Protein AF-A0A537T4X6-F1 (afdb_monomer_lite)

pLDDT: mean 86.98, std 12.89, range [46.28, 97.88]

Foldseek 3Di:
DDCQVVLQVLLVLVCLVDDHDDPLLQQLQSCLSRVLCVVCVVCVVVVVVDPPPPPRDQCLALVNLVVLQVVLVVDDPPSSSSSPSNSNNNVSNSLCCLQVHPFACHHPPVDRDGHHDDVVVVVVVSVVSVVCSVCPPD

Radius of gyration: 15.86 Å; chains: 1; bounding box: 52×33×38 Å

Structure (mmCIF, N/CA/C/O backbone):
data_AF-A0A537T4X6-F1
#
_entry.id   AF-A0A537T4X6-F1
#
loop_
_atom_site.group_PDB
_atom_site.id
_atom_site.type_symbol
_atom_site.label_atom_id
_atom_site.label_alt_id
_atom_site.label_comp_id
_atom_site.label_asym_id
_atom_site.label_entity_id
_atom_site.label_seq_id
_atom_site.pdbx_PDB_ins_code
_atom_site.Cartn_x
_atom_site.Cartn_y
_atom_site.Cartn_z
_atom_site.occupancy
_atom_site.B_iso_or_equiv
_atom_site.auth_seq_id
_atom_site.auth_comp_id
_atom_site.auth_asym_id
_atom_site.auth_atom_id
_atom_site.pdbx_PDB_model_num
ATOM 1 N N . MET A 1 1 ? 17.171 10.135 -6.295 1.00 46.28 1 MET A N 1
ATOM 2 C CA . MET A 1 1 ? 16.108 11.159 -6.269 1.00 46.28 1 MET A CA 1
ATOM 3 C C . MET A 1 1 ? 14.920 10.478 -5.618 1.00 46.28 1 MET A C 1
ATOM 5 O O . MET A 1 1 ? 14.674 9.344 -6.000 1.00 46.28 1 MET A O 1
ATOM 9 N N . ALA A 1 2 ? 14.359 11.071 -4.563 1.00 57.06 2 ALA A N 1
ATOM 10 C CA . ALA A 1 2 ? 13.458 10.412 -3.613 1.00 57.06 2 ALA A CA 1
ATOM 11 C C . ALA A 1 2 ? 12.339 9.643 -4.341 1.00 57.06 2 ALA A C 1
ATOM 13 O O . ALA A 1 2 ? 11.577 10.252 -5.090 1.00 57.06 2 ALA A O 1
ATOM 14 N N . ASP A 1 3 ? 12.303 8.320 -4.186 1.00 69.81 3 ASP A N 1
ATOM 15 C CA . ASP A 1 3 ? 11.262 7.455 -4.762 1.00 69.81 3 ASP A CA 1
ATOM 16 C C . ASP A 1 3 ? 10.001 7.480 -3.868 1.00 69.81 3 ASP A C 1
ATOM 18 O O . ASP A 1 3 ? 8.887 7.206 -4.319 1.00 69.81 3 ASP A O 1
ATOM 22 N N . GLU A 1 4 ? 10.163 7.928 -2.620 1.00 76.06 4 GLU A N 1
ATOM 23 C CA . GLU A 1 4 ? 9.160 8.027 -1.564 1.00 76.06 4 GLU A CA 1
ATOM 24 C C . GLU A 1 4 ? 7.947 8.907 -1.956 1.00 76.06 4 GLU A C 1
ATOM 26 O O . GLU A 1 4 ? 6.810 8.468 -1.757 1.00 76.06 4 GLU A O 1
ATOM 31 N N . PRO A 1 5 ? 8.101 10.094 -2.592 1.00 83.00 5 PRO A N 1
ATOM 32 C CA . PRO A 1 5 ? 6.971 10.874 -3.100 1.00 83.00 5 PRO A CA 1
ATOM 33 C C . PRO A 1 5 ? 6.179 10.141 -4.184 1.00 83.00 5 PRO A C 1
ATOM 35 O O . PRO A 1 5 ? 4.967 10.308 -4.278 1.00 83.00 5 PRO A O 1
ATOM 38 N N . ALA A 1 6 ? 6.837 9.316 -5.002 1.00 85.38 6 ALA A N 1
ATOM 39 C CA . ALA A 1 6 ? 6.160 8.554 -6.043 1.00 85.38 6 ALA A CA 1
ATOM 40 C C . ALA A 1 6 ? 5.415 7.340 -5.466 1.00 85.38 6 ALA A C 1
ATOM 42 O O . ALA A 1 6 ? 4.334 7.003 -5.958 1.00 85.38 6 ALA A O 1
ATOM 43 N N . HIS A 1 7 ? 5.938 6.715 -4.407 1.00 89.25 7 HIS A N 1
ATOM 44 C CA . HIS A 1 7 ? 5.197 5.728 -3.619 1.00 89.25 7 HIS A CA 1
ATOM 45 C C . HIS A 1 7 ? 3.956 6.350 -2.980 1.00 89.25 7 HIS A C 1
ATOM 47 O O . HIS A 1 7 ? 2.853 5.824 -3.143 1.00 89.25 7 HIS A O 1
ATOM 53 N N . LEU A 1 8 ? 4.110 7.516 -2.347 1.00 87.50 8 LEU A N 1
ATOM 54 C CA . LEU A 1 8 ? 2.993 8.229 -1.740 1.00 87.50 8 LEU A CA 1
ATOM 55 C C . LEU A 1 8 ? 1.951 8.659 -2.782 1.00 87.50 8 LEU A C 1
ATOM 57 O O . LEU A 1 8 ? 0.764 8.450 -2.562 1.00 87.50 8 LEU A O 1
ATOM 61 N N . ALA A 1 9 ? 2.367 9.187 -3.936 1.00 90.75 9 ALA A N 1
ATOM 62 C CA . ALA A 1 9 ? 1.450 9.575 -5.010 1.00 90.75 9 ALA A CA 1
ATOM 63 C C . ALA A 1 9 ? 0.636 8.381 -5.534 1.00 90.75 9 ALA A C 1
ATOM 65 O O . ALA A 1 9 ? -0.576 8.486 -5.712 1.00 90.75 9 ALA A O 1
ATOM 66 N N . THR A 1 10 ? 1.287 7.228 -5.722 1.00 93.50 10 THR A N 1
ATOM 67 C CA . THR A 1 10 ? 0.617 5.979 -6.123 1.00 93.50 10 THR A CA 1
ATOM 68 C C . THR A 1 10 ? -0.408 5.554 -5.073 1.00 93.50 10 THR A C 1
ATOM 70 O O . THR A 1 10 ? -1.542 5.219 -5.407 1.00 93.50 10 THR A O 1
ATOM 73 N N . ALA A 1 11 ? -0.027 5.611 -3.796 1.00 92.94 11 ALA A N 1
ATOM 74 C CA . ALA A 1 11 ? -0.895 5.252 -2.686 1.00 92.94 11 ALA A CA 1
ATOM 75 C C . ALA A 1 11 ? -2.102 6.193 -2.562 1.00 92.94 11 ALA A C 1
ATOM 77 O O . ALA A 1 11 ? -3.232 5.729 -2.470 1.00 92.94 11 ALA A O 1
ATOM 78 N N . VAL A 1 12 ? -1.898 7.510 -2.634 1.00 93.12 12 VAL A N 1
ATOM 79 C CA . VAL A 1 12 ? -2.991 8.497 -2.609 1.00 93.12 12 VAL A CA 1
ATOM 80 C C . VAL A 1 12 ? -3.969 8.247 -3.752 1.00 93.12 12 VAL A C 1
ATOM 82 O O . VAL A 1 12 ? -5.180 8.248 -3.540 1.00 93.12 12 VAL A O 1
ATOM 85 N N . LEU A 1 13 ? -3.451 7.984 -4.951 1.00 94.31 13 LEU A N 1
ATOM 86 C CA . LEU A 1 13 ? -4.280 7.759 -6.124 1.00 94.31 13 LEU A CA 1
ATOM 87 C C . LEU A 1 13 ? -5.127 6.485 -6.013 1.00 94.31 13 LEU A C 1
ATOM 89 O O . LEU A 1 13 ? -6.312 6.494 -6.347 1.00 94.31 13 LEU A O 1
ATOM 93 N N . VAL A 1 14 ? -4.538 5.394 -5.520 1.00 94.75 14 VAL A N 1
ATOM 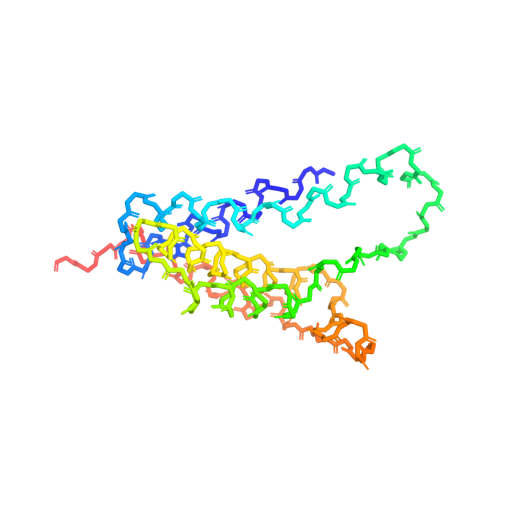94 C CA . VAL A 1 14 ? -5.268 4.149 -5.251 1.00 94.75 14 VAL A CA 1
ATOM 95 C C . VAL A 1 14 ? -6.297 4.361 -4.141 1.00 94.75 14 VAL A C 1
ATOM 97 O O . VAL A 1 14 ? -7.447 3.961 -4.301 1.00 94.75 14 VAL A O 1
ATOM 100 N N . LEU A 1 15 ? -5.920 5.030 -3.049 1.00 92.75 15 LEU A N 1
ATOM 101 C CA . LEU A 1 15 ? -6.803 5.303 -1.917 1.00 92.75 15 LEU A CA 1
ATOM 102 C C . LEU A 1 15 ? -8.033 6.124 -2.315 1.00 92.75 15 LEU A C 1
ATOM 104 O O . LEU A 1 15 ? -9.135 5.801 -1.885 1.00 92.75 15 LEU A O 1
ATOM 108 N N . ALA A 1 16 ? -7.863 7.131 -3.175 1.00 92.50 16 ALA A N 1
ATOM 109 C CA . ALA A 1 16 ? -8.959 7.964 -3.672 1.00 92.50 16 ALA A CA 1
ATOM 110 C C . ALA A 1 16 ? -10.025 7.179 -4.465 1.00 92.50 16 ALA A C 1
ATOM 112 O O . ALA A 1 16 ? -11.118 7.686 -4.694 1.00 92.50 16 ALA A O 1
ATOM 113 N N . ASN A 1 17 ? -9.719 5.945 -4.876 1.00 93.06 17 ASN A N 1
ATOM 114 C CA . ASN A 1 17 ? -10.607 5.064 -5.634 1.00 93.06 17 ASN A CA 1
ATOM 115 C C . ASN A 1 17 ? -11.127 3.862 -4.823 1.00 93.06 17 ASN A C 1
ATOM 117 O O . ASN A 1 17 ? -11.850 3.023 -5.368 1.00 93.06 17 ASN A O 1
ATOM 121 N N . LEU A 1 18 ? -10.754 3.744 -3.547 1.00 88.31 18 LEU A N 1
ATOM 122 C CA . LEU A 1 18 ? -11.222 2.694 -2.644 1.00 88.31 18 LEU A CA 1
ATOM 123 C C . LEU A 1 18 ? -12.299 3.245 -1.701 1.00 88.31 18 LEU A C 1
ATOM 125 O O . LEU A 1 18 ? -12.286 4.437 -1.391 1.00 88.31 18 LEU A O 1
ATOM 129 N N . PRO A 1 19 ? -13.219 2.401 -1.195 1.00 81.00 19 PRO A N 1
ATOM 130 C CA . PRO A 1 19 ? -14.049 2.797 -0.065 1.00 81.00 19 PRO A CA 1
ATOM 131 C C . PRO A 1 19 ? -13.115 3.158 1.096 1.00 81.00 19 PRO A C 1
ATOM 133 O O . PRO A 1 19 ? -12.340 2.317 1.557 1.00 81.00 19 PRO A O 1
ATOM 136 N N . GLY A 1 20 ? -13.128 4.429 1.504 1.00 70.81 20 GLY A N 1
ATOM 137 C CA . GLY A 1 20 ? -12.228 4.939 2.535 1.00 70.81 20 GLY A CA 1
ATOM 138 C C . GLY A 1 20 ? -12.331 4.130 3.831 1.00 70.81 20 GLY A C 1
ATOM 139 O O . GLY A 1 20 ? -13.409 3.673 4.211 1.00 70.81 20 GLY A O 1
ATOM 140 N N . GLY A 1 21 ? -11.200 3.945 4.513 1.00 83.19 21 GLY A N 1
ATOM 141 C CA . GLY A 1 21 ? -11.163 3.338 5.842 1.00 83.19 21 GLY A CA 1
ATOM 142 C C . GLY A 1 21 ? -11.286 4.377 6.957 1.00 83.19 21 GLY A C 1
ATOM 143 O O . GLY A 1 21 ? -11.056 5.570 6.748 1.00 83.19 21 GLY A O 1
ATOM 144 N N . GLY A 1 22 ? -11.583 3.914 8.175 1.00 92.81 22 GLY A N 1
ATOM 145 C CA . GLY A 1 22 ? -11.502 4.753 9.373 1.00 92.81 22 GLY A CA 1
ATOM 146 C C . GLY A 1 22 ? -10.097 5.353 9.578 1.00 92.81 22 GLY A C 1
ATOM 147 O O . GLY A 1 22 ? -9.134 4.921 8.933 1.00 92.81 22 GLY A O 1
ATOM 148 N N . PRO A 1 23 ? -9.932 6.332 10.486 1.00 94.81 23 PRO A N 1
ATOM 149 C CA . PRO A 1 23 ? -8.667 7.052 10.659 1.00 94.81 23 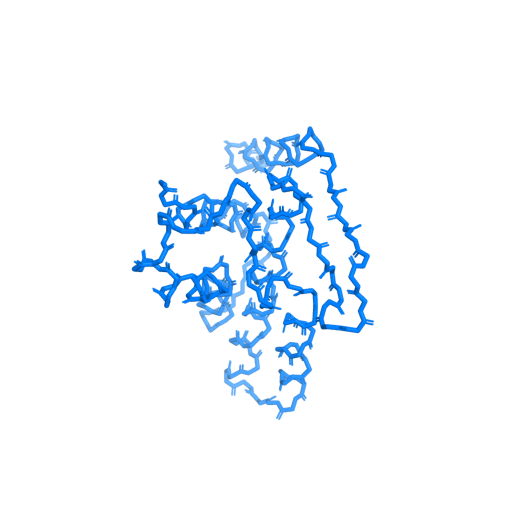PRO A CA 1
ATOM 150 C C . PRO A 1 23 ? -7.460 6.141 10.918 1.00 94.81 23 PRO A C 1
ATOM 152 O O . PRO A 1 23 ? -6.393 6.357 10.348 1.00 94.81 23 PRO A O 1
ATOM 155 N N . ALA A 1 24 ? -7.638 5.086 11.723 1.00 96.25 24 ALA A N 1
ATOM 156 C CA . ALA A 1 24 ? -6.584 4.116 12.014 1.00 96.25 24 ALA A CA 1
ATOM 157 C C . ALA A 1 24 ? -6.150 3.352 10.755 1.00 96.25 24 ALA A C 1
ATOM 159 O O . ALA A 1 24 ? -4.958 3.247 10.477 1.00 96.25 24 ALA A O 1
ATOM 160 N N . TRP A 1 25 ? -7.108 2.873 9.960 1.00 96.62 25 TRP A N 1
ATOM 161 C CA . TRP A 1 25 ? -6.818 2.190 8.700 1.00 96.62 25 TRP A CA 1
ATOM 162 C C . TRP A 1 25 ? -6.102 3.112 7.709 1.00 96.62 25 TRP A C 1
ATOM 164 O O . TRP A 1 25 ? -5.080 2.731 7.145 1.00 96.62 25 TRP A O 1
ATOM 174 N N . SER A 1 26 ? -6.581 4.348 7.551 1.00 94.75 26 SER A N 1
ATOM 175 C CA . SER A 1 26 ? -5.994 5.325 6.624 1.00 94.75 26 SER A CA 1
ATOM 176 C C . SER A 1 26 ? -4.566 5.718 7.023 1.00 94.75 26 SER A C 1
ATOM 178 O O . SER A 1 26 ? -3.683 5.789 6.168 1.00 94.75 26 SER A O 1
ATOM 180 N N . ALA A 1 27 ? -4.304 5.890 8.324 1.00 94.62 27 ALA A N 1
ATOM 181 C CA . ALA A 1 27 ? -2.955 6.120 8.843 1.00 94.62 27 ALA A CA 1
ATOM 182 C C . ALA A 1 27 ? -2.032 4.920 8.580 1.00 94.62 27 ALA A C 1
ATOM 184 O O . ALA A 1 27 ? -0.895 5.092 8.141 1.00 94.62 27 ALA A O 1
ATOM 185 N N . GLY A 1 28 ? -2.539 3.702 8.795 1.00 96.50 28 GLY A N 1
ATOM 186 C CA . GLY A 1 28 ? -1.817 2.470 8.498 1.00 96.50 28 GLY A CA 1
ATOM 187 C C . GLY A 1 28 ? -1.465 2.371 7.021 1.00 96.50 28 GLY A C 1
ATOM 188 O O . GLY A 1 28 ? -0.315 2.127 6.679 1.00 96.50 28 GLY A O 1
ATOM 189 N N . TYR A 1 29 ? -2.428 2.635 6.141 1.00 96.38 29 TYR A N 1
ATOM 190 C CA . TYR A 1 29 ? -2.240 2.624 4.694 1.00 96.38 29 TYR A CA 1
ATOM 191 C C . TYR A 1 29 ? -1.147 3.593 4.238 1.00 96.38 29 TYR A C 1
ATOM 193 O O . TYR A 1 29 ? -0.223 3.190 3.527 1.00 96.38 29 TYR A O 1
ATOM 201 N N . ALA A 1 30 ? -1.204 4.844 4.699 1.00 93.50 30 ALA A N 1
ATOM 202 C CA . ALA A 1 30 ? -0.186 5.841 4.385 1.00 93.50 30 ALA A CA 1
ATOM 203 C C . ALA A 1 30 ? 1.202 5.417 4.892 1.00 93.50 30 ALA A C 1
ATOM 205 O O . ALA A 1 30 ? 2.181 5.516 4.154 1.00 93.50 30 ALA A O 1
ATOM 206 N N . ALA A 1 31 ? 1.284 4.881 6.115 1.00 94.69 31 ALA A N 1
ATOM 207 C CA . ALA A 1 31 ? 2.532 4.358 6.659 1.00 94.69 31 ALA A CA 1
ATOM 208 C C . ALA A 1 31 ? 3.062 3.178 5.828 1.00 94.69 31 ALA A C 1
ATOM 210 O O . ALA A 1 31 ? 4.236 3.151 5.475 1.00 94.69 31 ALA A O 1
ATOM 211 N N . GLY A 1 32 ? 2.205 2.228 5.452 1.00 94.69 32 GLY A N 1
ATOM 212 C CA . GLY A 1 32 ? 2.592 1.014 4.731 1.00 94.69 32 GLY A CA 1
ATOM 213 C C . GLY A 1 32 ? 3.113 1.290 3.326 1.00 94.69 32 GLY A C 1
ATOM 214 O O . GLY A 1 32 ? 3.950 0.536 2.829 1.00 94.69 32 GLY A O 1
ATOM 215 N N . ALA A 1 33 ? 2.657 2.384 2.712 1.00 94.31 33 ALA A N 1
ATOM 216 C CA . ALA A 1 33 ? 3.104 2.831 1.400 1.00 94.31 33 ALA A CA 1
ATOM 217 C C . ALA A 1 33 ? 4.565 3.311 1.371 1.00 94.31 33 ALA A C 1
ATOM 219 O O . ALA A 1 33 ? 5.167 3.303 0.300 1.00 94.31 33 ALA A O 1
ATOM 220 N N . VAL A 1 34 ? 5.136 3.718 2.512 1.00 91.94 34 VAL A N 1
ATOM 221 C CA . VAL A 1 34 ? 6.488 4.313 2.585 1.00 91.94 34 VAL A CA 1
ATOM 222 C C . VAL A 1 34 ? 7.412 3.640 3.601 1.00 91.94 34 VAL A C 1
ATOM 224 O O . VAL A 1 34 ? 8.625 3.744 3.480 1.00 91.94 34 VAL A O 1
ATOM 227 N N . ALA A 1 35 ? 6.878 2.930 4.599 1.00 90.06 35 ALA A N 1
ATOM 228 C CA . ALA A 1 35 ? 7.673 2.351 5.684 1.00 90.06 35 ALA A CA 1
ATOM 229 C C . ALA A 1 35 ? 8.704 1.332 5.187 1.00 90.06 35 ALA A C 1
ATOM 231 O O . ALA A 1 35 ? 9.767 1.206 5.792 1.00 90.06 35 ALA A O 1
ATOM 232 N N . VAL A 1 36 ? 8.413 0.631 4.087 1.00 85.44 36 VAL A N 1
ATOM 233 C CA . VAL A 1 36 ? 9.347 -0.329 3.484 1.00 85.44 36 VAL A CA 1
ATOM 234 C C . VAL A 1 36 ? 10.646 0.365 3.083 1.00 85.44 36 VAL A C 1
ATOM 236 O O . VAL A 1 36 ? 11.707 -0.163 3.387 1.00 85.44 36 VAL A O 1
ATOM 239 N N . ASP A 1 37 ? 10.578 1.595 2.562 1.00 86.56 37 ASP A N 1
ATOM 240 C CA . ASP A 1 37 ? 11.763 2.323 2.095 1.00 86.56 37 ASP A CA 1
ATOM 241 C C . ASP A 1 37 ? 12.728 2.735 3.220 1.00 86.56 37 ASP A C 1
ATOM 243 O O . ASP A 1 37 ? 13.859 3.163 2.970 1.00 86.56 37 ASP A O 1
ATOM 247 N N . THR A 1 38 ? 12.318 2.611 4.486 1.00 82.81 38 THR A N 1
ATOM 248 C CA . THR A 1 38 ? 13.205 2.905 5.621 1.00 82.81 38 THR A CA 1
ATOM 249 C C . THR A 1 38 ? 14.414 1.968 5.681 1.00 82.81 38 THR A C 1
ATOM 251 O O . THR A 1 38 ? 15.448 2.340 6.243 1.00 82.81 38 THR A O 1
ATOM 254 N N . ASP A 1 39 ? 14.342 0.796 5.043 1.00 78.31 39 ASP A N 1
ATOM 255 C CA . ASP A 1 39 ? 15.460 -0.140 4.914 1.00 78.31 39 ASP A CA 1
ATOM 256 C C . ASP A 1 39 ? 16.597 0.374 4.003 1.00 78.31 39 ASP A C 1
ATOM 258 O O . ASP A 1 39 ? 17.723 -0.132 4.070 1.00 78.31 39 ASP A O 1
ATOM 262 N N . HIS A 1 40 ? 16.358 1.444 3.234 1.00 76.44 40 HIS A N 1
ATOM 263 C CA . HIS A 1 40 ? 17.389 2.154 2.474 1.00 76.44 40 HIS A CA 1
ATOM 264 C C . HIS A 1 40 ? 18.195 3.129 3.330 1.00 76.44 40 HIS A C 1
ATOM 266 O O . HIS A 1 40 ? 19.308 3.493 2.935 1.00 76.44 40 HIS A O 1
ATOM 272 N N . LEU A 1 41 ? 17.686 3.565 4.491 1.00 77.31 41 LEU A N 1
ATOM 273 C CA . LEU A 1 41 ? 18.372 4.545 5.346 1.00 77.31 41 LEU A CA 1
ATOM 274 C C . LEU A 1 41 ? 19.790 4.090 5.743 1.00 77.31 41 LEU A C 1
ATOM 276 O O . LEU A 1 41 ? 20.729 4.871 5.557 1.00 77.31 41 LEU A O 1
ATOM 280 N N . PRO A 1 42 ? 20.017 2.830 6.179 1.00 76.00 42 PRO A N 1
ATOM 281 C CA . PRO A 1 42 ? 21.359 2.334 6.491 1.00 76.00 42 PRO A CA 1
ATOM 282 C C . PRO A 1 42 ? 22.289 2.248 5.271 1.00 76.00 42 PRO A C 1
ATOM 284 O O . PRO A 1 42 ? 23.511 2.194 5.423 1.00 76.00 42 PRO A O 1
ATOM 287 N N . LEU A 1 43 ? 21.732 2.220 4.056 1.00 70.44 43 LEU A N 1
ATOM 288 C CA . LEU A 1 43 ? 22.482 2.102 2.806 1.00 70.44 43 LEU A CA 1
ATOM 289 C C . LEU A 1 43 ? 22.896 3.460 2.230 1.00 70.44 43 LEU A C 1
ATOM 291 O O . LEU A 1 43 ? 23.811 3.500 1.405 1.00 70.44 43 LEU A O 1
ATOM 295 N N . ILE A 1 44 ? 22.300 4.571 2.691 1.00 71.69 44 ILE A N 1
ATOM 296 C CA . ILE A 1 44 ? 22.629 5.937 2.244 1.00 71.69 44 ILE A CA 1
ATOM 297 C C . ILE A 1 44 ? 24.142 6.219 2.252 1.00 71.69 44 ILE A C 1
ATOM 299 O O . ILE A 1 44 ? 24.655 6.640 1.212 1.00 71.69 44 ILE A O 1
ATOM 303 N N . PRO A 1 45 ? 24.899 5.911 3.324 1.00 72.19 45 PRO A N 1
ATOM 304 C CA . PRO A 1 45 ? 26.341 6.169 3.362 1.00 72.19 45 PRO A CA 1
ATOM 305 C C . PRO A 1 45 ? 27.161 5.315 2.379 1.00 72.19 45 PRO A C 1
ATOM 307 O O . PRO A 1 45 ? 28.327 5.607 2.125 1.00 72.19 45 PRO A O 1
ATOM 310 N N . ARG A 1 46 ? 26.584 4.232 1.834 1.00 65.06 46 ARG A N 1
ATOM 311 C CA . ARG A 1 46 ? 27.259 3.256 0.958 1.00 65.06 46 ARG A CA 1
ATOM 312 C C . ARG A 1 46 ? 26.809 3.331 -0.504 1.00 65.06 46 ARG A C 1
ATOM 314 O O . ARG A 1 46 ? 27.308 2.550 -1.312 1.00 65.06 46 ARG A O 1
ATOM 321 N N . ARG A 1 47 ? 25.926 4.272 -0.866 1.00 60.88 47 ARG A N 1
ATOM 322 C CA . ARG A 1 47 ? 25.329 4.386 -2.214 1.00 60.88 47 ARG A CA 1
ATOM 323 C C . ARG A 1 47 ? 26.359 4.454 -3.350 1.00 60.88 47 ARG A C 1
A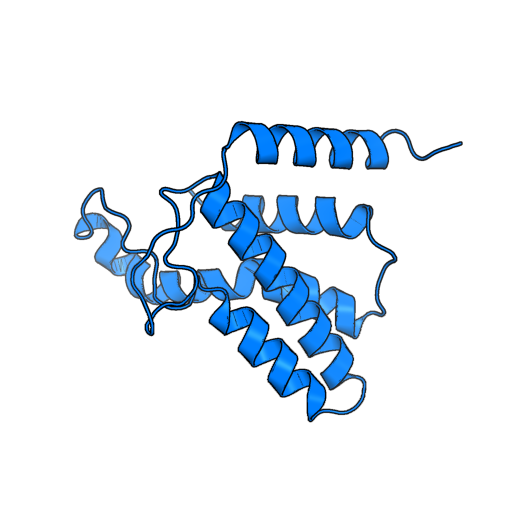TOM 325 O O . ARG A 1 47 ? 26.102 3.911 -4.412 1.00 60.88 47 ARG A O 1
ATOM 332 N N . HIS A 1 48 ? 27.547 5.018 -3.118 1.00 56.72 48 HIS A N 1
ATOM 333 C CA . HIS A 1 48 ? 28.629 5.075 -4.116 1.00 56.72 48 HIS A CA 1
ATOM 334 C C . HIS A 1 48 ? 29.351 3.734 -4.369 1.00 56.72 48 HIS A C 1
ATOM 336 O O . HIS A 1 48 ? 30.120 3.632 -5.320 1.00 56.72 48 HIS A O 1
ATOM 342 N N . LYS A 1 49 ? 29.147 2.717 -3.518 1.00 53.41 49 LYS A N 1
ATOM 343 C CA . LYS A 1 49 ? 29.790 1.389 -3.611 1.00 53.41 49 LYS A CA 1
ATOM 344 C C . LYS A 1 49 ? 28.845 0.287 -4.094 1.00 53.41 49 LYS A C 1
ATOM 346 O O . LYS A 1 49 ? 29.290 -0.829 -4.348 1.00 53.41 49 LYS A O 1
ATOM 351 N N . LEU A 1 50 ? 27.551 0.579 -4.189 1.00 54.34 50 LEU A N 1
ATOM 352 C CA . LEU A 1 50 ? 26.554 -0.328 -4.741 1.00 54.34 50 LEU A CA 1
ATOM 353 C C . LEU A 1 50 ? 26.545 -0.106 -6.258 1.00 54.34 50 LEU A C 1
ATOM 355 O O . LEU A 1 50 ? 26.246 0.992 -6.718 1.00 54.34 50 LEU A O 1
ATOM 359 N N . GLY A 1 51 ? 26.963 -1.111 -7.031 1.00 50.81 51 GLY A N 1
ATOM 360 C CA . GLY A 1 51 ? 26.921 -1.053 -8.496 1.00 50.81 51 GLY A CA 1
ATOM 361 C C . GLY A 1 51 ? 25.501 -0.813 -9.035 1.00 50.81 51 GLY A C 1
ATOM 362 O O . GLY A 1 51 ? 24.527 -0.807 -8.290 1.00 50.81 51 GLY A O 1
ATOM 363 N N . THR A 1 52 ? 25.364 -0.663 -10.356 1.00 51.59 52 THR A N 1
ATOM 364 C CA . THR A 1 52 ? 24.079 -0.404 -11.051 1.00 51.59 52 THR A CA 1
ATOM 365 C C . THR A 1 52 ? 22.992 -1.460 -10.803 1.00 51.59 52 THR A C 1
ATOM 367 O O . THR A 1 52 ? 21.816 -1.225 -11.084 1.00 51.59 52 THR A O 1
ATOM 370 N N . SER A 1 53 ? 23.358 -2.622 -10.261 1.00 52.56 53 SER A N 1
ATOM 371 C CA . SER A 1 53 ? 22.431 -3.581 -9.676 1.00 52.56 53 SER A CA 1
ATOM 372 C C . SER A 1 53 ? 22.002 -3.102 -8.288 1.00 52.56 53 SER A C 1
ATOM 374 O O . SER A 1 53 ? 22.627 -3.464 -7.295 1.00 52.56 53 SER A O 1
ATOM 376 N N . ASP A 1 54 ? 20.942 -2.300 -8.225 1.00 53.16 54 ASP A N 1
ATOM 377 C CA . ASP A 1 54 ? 20.285 -1.920 -6.973 1.00 53.16 54 ASP A CA 1
ATOM 378 C C . ASP A 1 54 ? 19.901 -3.195 -6.186 1.00 53.16 54 ASP A C 1
ATOM 380 O O . ASP A 1 54 ? 18.998 -3.933 -6.615 1.00 53.16 54 ASP A O 1
ATOM 384 N N . PRO A 1 55 ? 20.608 -3.549 -5.092 1.00 57.12 55 PRO A N 1
ATOM 385 C CA . PRO A 1 55 ? 20.258 -4.703 -4.289 1.00 57.12 55 PRO A CA 1
ATOM 386 C C . PRO A 1 55 ? 19.113 -4.269 -3.388 1.00 57.12 55 PRO A C 1
ATOM 388 O O . PRO A 1 55 ? 19.322 -3.950 -2.219 1.00 57.12 55 PRO A O 1
ATOM 391 N N . ARG A 1 56 ? 17.906 -4.215 -3.962 1.00 62.94 56 ARG A N 1
ATOM 392 C CA . ARG A 1 56 ? 16.699 -3.858 -3.218 1.00 62.94 56 ARG A CA 1
ATOM 393 C C . ARG A 1 56 ? 16.623 -4.710 -1.945 1.00 62.94 56 ARG A C 1
ATOM 395 O O . ARG A 1 56 ? 16.760 -5.938 -2.063 1.00 62.94 56 ARG A O 1
ATOM 402 N N . PRO A 1 57 ? 16.496 -4.098 -0.754 1.00 67.06 57 PRO A N 1
ATOM 403 C CA . PRO A 1 57 ? 16.694 -4.834 0.482 1.00 67.06 57 PRO A CA 1
ATOM 404 C C . PRO A 1 57 ? 15.561 -5.832 0.737 1.00 67.06 57 PRO A C 1
ATOM 406 O O . PRO A 1 57 ? 14.540 -5.873 0.046 1.00 67.06 57 PRO A O 1
ATOM 409 N N . ALA A 1 58 ? 15.785 -6.722 1.705 1.00 69.06 58 ALA A N 1
ATOM 410 C CA . ALA A 1 58 ? 14.981 -7.927 1.885 1.00 69.06 58 ALA A CA 1
ATOM 411 C C . ALA A 1 58 ? 13.500 -7.669 2.219 1.00 69.06 58 ALA A C 1
ATOM 413 O O . ALA A 1 58 ? 12.721 -8.612 2.112 1.00 69.06 58 ALA A O 1
ATOM 414 N N . ALA A 1 59 ? 13.111 -6.446 2.604 1.00 76.44 59 ALA A N 1
ATOM 415 C CA . ALA A 1 59 ? 11.738 -6.116 2.984 1.00 76.44 59 ALA A CA 1
ATOM 416 C C . ALA A 1 59 ? 10.787 -5.930 1.785 1.00 76.44 59 ALA A C 1
ATOM 418 O O . ALA A 1 59 ? 9.570 -6.035 1.957 1.00 76.44 59 ALA A O 1
ATOM 419 N N . HIS A 1 60 ? 11.312 -5.739 0.568 1.00 86.94 60 HIS A N 1
ATOM 420 C CA . HIS A 1 60 ? 10.528 -5.590 -0.665 1.00 86.94 60 HIS A CA 1
ATOM 421 C C . HIS A 1 60 ? 10.026 -6.950 -1.204 1.00 86.94 60 HIS A C 1
ATOM 423 O O . HIS A 1 60 ? 10.446 -7.450 -2.251 1.00 86.94 60 HIS A O 1
ATOM 429 N N . THR A 1 61 ? 9.122 -7.580 -0.455 1.00 91.62 61 THR A N 1
ATOM 430 C CA . THR A 1 61 ? 8.585 -8.935 -0.678 1.00 91.62 61 THR A CA 1
ATOM 431 C C . THR A 1 61 ? 7.106 -8.980 -0.286 1.00 91.62 61 THR A C 1
ATOM 433 O O . THR A 1 61 ? 6.669 -8.215 0.571 1.00 91.62 61 THR A O 1
ATOM 436 N N . LEU A 1 62 ? 6.325 -9.894 -0.875 1.00 92.94 62 LEU A N 1
ATOM 437 C CA . LEU A 1 62 ? 4.930 -10.147 -0.483 1.00 92.94 62 LEU A CA 1
ATOM 438 C C . LEU A 1 62 ? 4.817 -10.813 0.895 1.00 92.94 62 LEU A C 1
ATOM 440 O O . LEU A 1 62 ? 3.737 -10.806 1.484 1.00 92.94 62 LEU A O 1
ATOM 444 N N . LEU A 1 63 ? 5.914 -11.346 1.444 1.00 92.62 63 LEU A N 1
ATOM 445 C CA . LEU A 1 63 ? 5.917 -11.863 2.814 1.00 92.62 63 LEU A CA 1
ATOM 446 C C . LEU A 1 63 ? 5.736 -10.749 3.853 1.00 92.62 63 LEU A C 1
ATOM 448 O O . LEU A 1 63 ? 5.119 -10.993 4.886 1.00 92.62 63 LEU A O 1
ATOM 452 N N . THR A 1 64 ? 6.207 -9.529 3.572 1.00 93.19 64 THR A N 1
ATOM 453 C CA . THR A 1 64 ? 6.045 -8.371 4.463 1.00 93.19 64 THR A CA 1
ATOM 454 C C . THR A 1 64 ? 4.565 -8.032 4.698 1.00 93.19 64 THR A C 1
ATOM 456 O O . THR A 1 64 ? 4.119 -8.128 5.844 1.00 93.19 64 THR A O 1
ATOM 459 N N . PRO A 1 65 ? 3.747 -7.715 3.668 1.00 96.12 65 PRO A N 1
ATOM 460 C CA . PRO A 1 65 ? 2.327 -7.442 3.880 1.00 96.12 65 PRO A CA 1
ATOM 461 C C . PRO A 1 65 ? 1.558 -8.674 4.376 1.00 96.12 65 PRO A C 1
ATOM 463 O O . PRO A 1 65 ? 0.630 -8.521 5.168 1.00 96.12 65 PRO A O 1
ATOM 466 N N . ALA A 1 66 ? 1.955 -9.895 3.990 1.00 96.12 66 ALA A N 1
ATOM 467 C CA . ALA A 1 66 ? 1.335 -11.118 4.506 1.00 96.12 66 ALA A CA 1
ATOM 468 C C . ALA A 1 66 ? 1.561 -11.296 6.020 1.00 96.12 66 ALA A C 1
ATOM 470 O O . ALA A 1 66 ? 0.628 -11.636 6.749 1.00 96.12 66 ALA A O 1
ATOM 471 N N . GLY A 1 67 ? 2.772 -11.021 6.512 1.00 95.81 67 GLY A N 1
ATOM 472 C CA . GLY A 1 67 ? 3.097 -11.052 7.939 1.00 95.81 67 GLY A CA 1
ATOM 473 C C . GLY A 1 67 ? 2.324 -9.998 8.731 1.00 95.81 67 GLY A C 1
ATOM 474 O O . GLY A 1 67 ? 1.749 -10.311 9.772 1.00 95.81 67 GLY A O 1
ATOM 475 N N . VAL A 1 68 ? 2.224 -8.775 8.201 1.00 96.62 68 VAL A N 1
ATOM 476 C CA . VAL A 1 68 ? 1.426 -7.696 8.807 1.00 96.62 68 VAL A CA 1
ATOM 477 C C . VAL A 1 68 ? -0.062 -8.063 8.863 1.00 96.62 68 VAL A C 1
ATOM 479 O O . VAL A 1 68 ? -0.693 -7.916 9.911 1.00 96.62 68 VAL A O 1
ATOM 482 N N . ALA A 1 69 ? -0.629 -8.593 7.775 1.00 97.31 69 ALA A N 1
ATOM 483 C CA . ALA A 1 69 ? -2.021 -9.042 7.745 1.00 97.31 69 ALA A CA 1
ATOM 484 C C . ALA A 1 69 ? -2.271 -10.207 8.718 1.00 97.31 69 ALA A C 1
ATOM 486 O O . ALA A 1 69 ? -3.302 -10.250 9.391 1.00 97.31 69 ALA A O 1
ATOM 487 N N . THR A 1 70 ? -1.304 -11.119 8.847 1.00 97.75 70 THR A N 1
ATOM 488 C CA . THR A 1 70 ? -1.353 -12.209 9.829 1.00 97.75 70 THR A CA 1
ATOM 489 C C . THR A 1 70 ? -1.364 -11.656 11.252 1.00 97.75 70 THR A C 1
ATOM 491 O O . THR A 1 70 ? -2.209 -12.052 12.046 1.00 97.75 70 THR A O 1
ATOM 494 N N . ALA A 1 71 ? -0.506 -10.681 11.571 1.00 97.25 71 ALA A N 1
ATOM 495 C CA . ALA A 1 71 ? -0.520 -10.009 12.871 1.00 97.25 71 ALA A CA 1
ATOM 496 C C . ALA A 1 71 ? -1.867 -9.313 13.146 1.00 97.25 71 ALA A C 1
ATOM 498 O O . ALA A 1 71 ? -2.381 -9.376 14.263 1.00 97.25 71 ALA A O 1
ATOM 499 N N . ALA A 1 72 ? -2.491 -8.719 12.122 1.00 97.00 72 ALA A N 1
ATOM 500 C CA . ALA A 1 72 ? -3.807 -8.098 12.248 1.00 97.00 72 ALA A CA 1
ATOM 501 C C . ALA A 1 72 ? -4.890 -9.091 12.713 1.00 97.00 72 ALA A C 1
ATOM 503 O O . ALA A 1 72 ? -5.764 -8.714 13.494 1.00 97.00 72 ALA A O 1
ATOM 504 N N . ALA A 1 73 ? -4.813 -10.363 12.301 1.00 96.88 73 ALA A N 1
ATOM 505 C CA . ALA A 1 73 ? -5.759 -11.406 12.708 1.00 96.88 73 ALA A CA 1
ATOM 506 C C . ALA A 1 73 ? -5.738 -11.702 14.221 1.00 96.88 73 ALA A C 1
ATOM 508 O O . ALA A 1 73 ? -6.735 -12.171 14.765 1.00 96.88 73 ALA A O 1
ATOM 509 N N . PHE A 1 74 ? -4.638 -11.382 14.908 1.00 97.75 74 PHE A N 1
ATOM 510 C CA . PHE A 1 74 ? -4.461 -11.602 16.348 1.00 97.75 74 PHE A CA 1
ATOM 511 C C . PHE A 1 74 ? -4.636 -10.328 17.189 1.00 97.75 74 PHE A C 1
ATOM 513 O O . PHE A 1 74 ? -4.356 -10.330 18.387 1.00 97.75 74 PHE A O 1
ATOM 520 N N . THR A 1 75 ? -5.103 -9.229 16.590 1.00 97.25 75 THR A N 1
ATOM 521 C CA . THR A 1 75 ? -5.278 -7.937 17.275 1.00 97.25 75 THR A CA 1
ATOM 522 C C . THR A 1 75 ? -6.736 -7.484 17.291 1.00 97.25 75 THR A C 1
ATOM 524 O O . THR A 1 75 ? -7.580 -7.967 16.535 1.00 97.25 75 THR A O 1
ATOM 527 N N . ARG A 1 76 ? -7.052 -6.540 18.185 1.00 97.12 76 ARG A N 1
ATOM 528 C CA . ARG A 1 76 ? -8.380 -5.918 18.306 1.00 97.12 76 ARG A CA 1
ATOM 529 C C . ARG A 1 76 ? -8.372 -4.491 17.737 1.00 97.12 76 ARG A C 1
ATOM 531 O O . ARG A 1 76 ? -7.295 -3.905 17.600 1.00 97.12 76 ARG A O 1
ATOM 538 N N . PRO A 1 77 ? -9.537 -3.913 17.393 1.00 95.56 77 PRO A N 1
ATOM 539 C CA . PRO A 1 77 ? -9.623 -2.495 17.050 1.00 95.56 77 PRO A CA 1
ATOM 540 C C . PRO A 1 77 ? -9.091 -1.601 18.191 1.00 95.56 77 PRO A C 1
ATOM 542 O O . PRO A 1 77 ? -9.273 -1.957 19.357 1.00 95.56 77 PRO A O 1
ATOM 545 N N . PRO A 1 78 ? -8.431 -0.464 17.890 1.00 95.12 78 PRO A N 1
ATOM 546 C CA . PRO A 1 78 ? -8.135 0.063 16.551 1.00 95.12 78 PRO A CA 1
ATOM 547 C C . PRO A 1 78 ? -6.855 -0.517 15.914 1.00 95.12 78 PRO A C 1
ATOM 549 O O . PRO A 1 78 ? -6.621 -0.321 14.724 1.00 95.12 78 PRO A O 1
ATOM 552 N N . ALA A 1 79 ? -6.030 -1.260 16.661 1.00 97.25 79 ALA A N 1
ATOM 553 C CA . ALA A 1 79 ? -4.759 -1.801 16.162 1.00 97.25 79 ALA A CA 1
ATOM 554 C C . ALA A 1 79 ? -4.941 -2.720 14.942 1.00 97.25 79 ALA A C 1
ATOM 556 O O . ALA A 1 79 ? -4.165 -2.653 13.991 1.00 97.25 79 ALA A O 1
ATOM 557 N N . ARG A 1 80 ? -6.014 -3.518 14.927 1.00 97.50 80 ARG A N 1
ATOM 558 C CA . ARG A 1 80 ? -6.382 -4.343 13.769 1.00 97.50 80 ARG A CA 1
ATOM 559 C C . ARG A 1 80 ? -6.575 -3.511 12.501 1.00 97.50 80 ARG A C 1
ATOM 561 O O . ARG A 1 80 ? -6.107 -3.905 11.440 1.00 97.50 80 ARG A O 1
ATOM 568 N N . GLU A 1 81 ? -7.257 -2.372 12.599 1.00 97.25 81 GLU A N 1
ATOM 569 C CA . GLU A 1 81 ? -7.514 -1.495 11.450 1.00 97.25 81 GLU A CA 1
ATOM 570 C C . GLU A 1 81 ? -6.220 -0.878 10.931 1.00 97.25 81 GLU A C 1
ATOM 572 O O . GLU A 1 81 ? -5.971 -0.913 9.728 1.00 97.25 81 GLU A O 1
ATOM 577 N N . LEU A 1 82 ? -5.372 -0.401 11.846 1.00 97.69 82 LEU A N 1
ATOM 578 C CA . LEU A 1 82 ? -4.046 0.118 11.527 1.00 97.69 82 LEU A CA 1
ATOM 579 C C . LEU A 1 82 ? -3.206 -0.917 10.768 1.00 97.69 82 LEU A C 1
ATOM 581 O O . LEU A 1 82 ? -2.645 -0.600 9.724 1.00 97.69 82 LEU A O 1
ATOM 585 N N . LEU A 1 83 ? -3.141 -2.159 11.255 1.00 97.88 83 LEU A N 1
ATOM 586 C CA . LEU A 1 83 ? -2.353 -3.220 10.621 1.00 97.88 83 LEU A CA 1
ATOM 587 C C . LEU A 1 83 ? -2.925 -3.644 9.262 1.00 97.88 83 LEU A C 1
ATOM 589 O O . LEU A 1 83 ? -2.163 -3.879 8.328 1.00 97.88 83 LEU A O 1
ATOM 593 N N . LEU A 1 84 ? -4.251 -3.704 9.111 1.00 97.12 84 LEU A N 1
ATOM 594 C CA . LEU A 1 84 ? -4.872 -3.981 7.811 1.00 97.12 84 LEU A CA 1
ATOM 595 C C . LEU A 1 84 ? -4.591 -2.866 6.798 1.00 97.12 84 LEU A C 1
ATOM 597 O O . LEU A 1 84 ? -4.300 -3.158 5.638 1.00 97.12 84 LEU A O 1
ATOM 601 N N . GLY A 1 85 ? -4.632 -1.606 7.239 1.00 97.00 85 GLY A N 1
ATOM 602 C CA . GLY A 1 85 ? -4.201 -0.466 6.437 1.00 97.00 85 GLY A CA 1
ATOM 603 C C . GLY A 1 85 ? -2.738 -0.603 6.031 1.00 97.00 85 GLY A C 1
ATOM 604 O O . GLY A 1 85 ? -2.424 -0.547 4.846 1.00 97.00 85 GLY A O 1
ATOM 605 N N . LEU A 1 86 ? -1.856 -0.875 6.998 1.00 97.12 86 LEU A N 1
ATOM 606 C CA . LEU A 1 86 ? -0.419 -1.061 6.785 1.00 97.12 86 LEU A CA 1
ATOM 607 C C . LEU A 1 86 ? -0.137 -2.141 5.734 1.00 97.12 86 LEU A C 1
ATOM 609 O O . LEU A 1 86 ? 0.585 -1.882 4.775 1.00 97.12 86 LEU A O 1
ATOM 613 N N . ALA A 1 87 ? -0.773 -3.309 5.849 1.00 97.12 87 ALA A N 1
ATOM 614 C CA . ALA A 1 87 ? -0.648 -4.381 4.865 1.00 97.12 87 ALA A CA 1
ATOM 615 C C . ALA A 1 87 ? -1.107 -3.941 3.463 1.00 97.12 87 ALA A C 1
ATOM 617 O O . ALA A 1 87 ? -0.415 -4.204 2.478 1.00 97.12 87 ALA A O 1
ATOM 618 N N . ALA A 1 88 ? -2.242 -3.240 3.361 1.00 96.69 88 ALA A N 1
ATOM 619 C CA . ALA A 1 88 ? -2.761 -2.749 2.086 1.00 96.69 88 ALA A CA 1
ATOM 620 C C . ALA A 1 88 ? -1.832 -1.707 1.435 1.00 96.69 88 ALA A C 1
ATOM 622 O O . ALA A 1 88 ? -1.539 -1.809 0.242 1.00 96.69 88 ALA A O 1
ATOM 623 N N . GLY A 1 89 ? -1.314 -0.750 2.211 1.00 96.12 89 GLY A N 1
ATOM 624 C CA . GLY A 1 89 ? -0.344 0.240 1.736 1.00 96.12 89 GLY A CA 1
ATOM 625 C C . GLY A 1 89 ? 0.948 -0.411 1.237 1.00 96.12 89 GLY A C 1
ATOM 626 O O . GLY A 1 89 ? 1.440 -0.083 0.157 1.00 96.12 89 GLY A O 1
ATOM 627 N N . THR A 1 90 ? 1.449 -1.413 1.963 1.00 96.19 90 THR A N 1
ATOM 628 C CA . THR A 1 90 ? 2.635 -2.183 1.563 1.00 96.19 90 THR A CA 1
ATOM 629 C C . THR A 1 90 ? 2.405 -3.002 0.287 1.00 96.19 90 THR A C 1
ATOM 631 O O . THR A 1 90 ? 3.316 -3.130 -0.532 1.00 96.19 90 THR A O 1
ATOM 634 N N . CYS A 1 91 ? 1.193 -3.509 0.043 1.00 96.31 91 CYS A N 1
ATOM 635 C CA . CYS A 1 91 ? 0.863 -4.131 -1.243 1.00 96.31 91 CYS A CA 1
ATOM 636 C C . CYS A 1 91 ? 0.956 -3.132 -2.406 1.00 96.31 91 CYS A C 1
ATOM 638 O O . CYS A 1 91 ? 1.520 -3.460 -3.450 1.00 96.31 91 CYS A O 1
ATOM 640 N N . VAL A 1 92 ? 0.444 -1.909 -2.234 1.00 95.81 92 VAL A N 1
ATOM 641 C CA . VAL A 1 92 ? 0.523 -0.861 -3.269 1.00 95.81 92 VAL A CA 1
ATOM 642 C C . VAL A 1 92 ? 1.973 -0.463 -3.538 1.00 95.81 92 VAL A C 1
ATOM 644 O O . VAL A 1 92 ? 2.374 -0.346 -4.699 1.00 95.81 92 VAL A O 1
ATOM 647 N N . HIS A 1 93 ? 2.779 -0.352 -2.481 1.00 94.62 93 HIS A N 1
ATOM 648 C CA . HIS A 1 93 ? 4.221 -0.158 -2.584 1.00 94.62 93 HIS A CA 1
ATOM 649 C C . HIS A 1 93 ? 4.882 -1.255 -3.438 1.00 94.62 93 HIS A C 1
ATOM 651 O O . HIS A 1 93 ? 5.544 -0.957 -4.434 1.00 94.62 93 HIS A O 1
ATOM 657 N N . PHE A 1 94 ? 4.630 -2.528 -3.111 1.00 94.25 94 PHE A N 1
ATOM 658 C CA . PHE A 1 94 ? 5.188 -3.670 -3.839 1.00 94.25 94 PHE A CA 1
ATOM 659 C C . PHE A 1 94 ? 4.771 -3.693 -5.319 1.00 94.25 94 PHE A C 1
ATOM 661 O O . PHE A 1 94 ? 5.590 -3.989 -6.188 1.00 94.25 94 PHE A O 1
ATOM 668 N N . VAL A 1 95 ? 3.511 -3.363 -5.634 1.00 95.00 95 VAL A N 1
ATOM 669 C CA . VAL A 1 95 ? 3.023 -3.302 -7.024 1.00 95.00 95 VAL A CA 1
ATOM 670 C C . VAL A 1 95 ? 3.778 -2.250 -7.836 1.00 95.00 95 VAL A C 1
ATOM 672 O O . VAL A 1 95 ? 4.181 -2.537 -8.967 1.00 95.00 95 VAL A O 1
ATOM 675 N N . ARG A 1 96 ? 4.010 -1.057 -7.269 1.00 93.06 96 ARG A N 1
ATOM 676 C CA . ARG A 1 96 ? 4.826 -0.024 -7.922 1.00 93.06 96 ARG A CA 1
ATOM 677 C C . ARG A 1 96 ? 6.219 -0.562 -8.216 1.00 93.06 96 ARG A C 1
ATOM 679 O O . ARG A 1 96 ? 6.675 -0.477 -9.353 1.00 93.06 96 ARG A O 1
ATOM 686 N N . ASP A 1 97 ? 6.859 -1.175 -7.230 1.00 91.25 97 ASP A N 1
ATOM 687 C CA . ASP A 1 97 ? 8.224 -1.673 -7.361 1.00 91.25 97 ASP A CA 1
ATOM 688 C C . ASP A 1 97 ? 8.418 -2.690 -8.478 1.00 91.25 97 ASP A C 1
ATOM 690 O O . ASP A 1 97 ? 9.371 -2.600 -9.261 1.00 91.25 97 ASP A O 1
ATOM 694 N N . ILE A 1 98 ? 7.514 -3.668 -8.575 1.00 92.81 98 ILE A N 1
ATOM 695 C CA . ILE A 1 98 ? 7.597 -4.678 -9.631 1.00 92.81 98 ILE A CA 1
ATOM 696 C C . ILE A 1 98 ? 7.269 -4.102 -11.011 1.00 92.81 98 ILE A C 1
ATOM 698 O O . ILE A 1 98 ? 7.620 -4.730 -12.010 1.00 92.81 98 ILE A O 1
ATOM 702 N N . ALA A 1 99 ? 6.616 -2.940 -11.087 1.00 92.75 99 ALA A N 1
ATOM 703 C CA . ALA A 1 99 ? 6.243 -2.283 -12.334 1.00 92.75 99 ALA A CA 1
ATOM 704 C C . ALA A 1 99 ? 7.275 -1.258 -12.827 1.00 92.75 99 ALA A C 1
ATOM 706 O O . ALA A 1 99 ? 7.502 -1.145 -14.035 1.00 92.75 99 ALA A O 1
ATOM 707 N N . THR A 1 100 ? 7.890 -0.499 -11.918 1.00 89.50 100 THR A N 1
ATOM 708 C CA . THR A 1 100 ? 8.815 0.598 -12.247 1.00 89.50 100 THR A CA 1
ATOM 709 C C . THR A 1 100 ? 10.283 0.194 -12.128 1.00 89.50 100 THR A C 1
ATOM 711 O O . THR A 1 100 ? 11.126 0.783 -12.804 1.00 89.50 100 THR A O 1
ATOM 714 N N . GLY A 1 101 ? 10.594 -0.826 -11.323 1.00 84.25 101 GLY A N 1
ATOM 715 C CA . GLY A 1 101 ? 11.948 -1.321 -11.101 1.00 84.25 101 GLY A CA 1
ATOM 716 C C . GLY A 1 101 ? 12.383 -2.463 -12.030 1.00 84.25 101 GLY A C 1
ATOM 717 O O . GLY A 1 101 ? 11.801 -2.761 -13.078 1.00 84.25 101 GLY A O 1
ATOM 718 N N . THR A 1 102 ? 13.438 -3.167 -11.613 1.00 83.06 102 THR A N 1
ATOM 719 C CA . THR A 1 102 ? 13.984 -4.350 -12.308 1.00 83.06 102 THR A CA 1
ATOM 720 C C . THR A 1 102 ? 13.238 -5.652 -11.966 1.00 83.06 102 THR A C 1
ATOM 722 O O . THR A 1 102 ? 13.685 -6.742 -12.329 1.00 83.06 102 THR A O 1
ATOM 725 N N . GLY A 1 103 ? 12.090 -5.551 -11.289 1.00 85.06 103 GLY A N 1
ATOM 726 C CA . GLY A 1 103 ? 11.371 -6.670 -10.679 1.00 85.06 103 GLY A CA 1
ATOM 727 C C . GLY A 1 103 ? 11.918 -7.041 -9.296 1.00 85.06 103 GLY A C 1
ATOM 728 O O . GLY A 1 103 ? 13.045 -6.692 -8.948 1.00 85.06 103 GLY A O 1
ATOM 729 N N . LEU A 1 104 ? 11.128 -7.773 -8.510 1.00 87.94 104 LEU A N 1
ATOM 730 C CA . LEU A 1 104 ? 11.456 -8.169 -7.134 1.00 87.94 104 LEU A CA 1
ATOM 731 C C . LEU A 1 104 ? 11.279 -9.666 -6.913 1.00 87.94 104 LEU A C 1
ATOM 733 O O . LEU A 1 104 ? 10.434 -10.300 -7.542 1.00 87.94 104 LEU A O 1
ATOM 737 N N . ALA A 1 105 ? 12.049 -10.232 -5.985 1.00 90.69 105 ALA A N 1
ATOM 738 C CA . ALA A 1 105 ? 11.817 -11.586 -5.498 1.00 90.69 105 ALA A CA 1
ATOM 739 C C . ALA A 1 105 ? 10.622 -11.583 -4.531 1.00 90.69 105 ALA A C 1
ATOM 741 O O . ALA A 1 105 ? 10.764 -11.271 -3.352 1.00 90.69 105 ALA A O 1
ATOM 742 N N . ALA A 1 106 ? 9.440 -11.933 -5.042 1.00 89.00 106 ALA A N 1
ATOM 743 C CA . ALA A 1 106 ? 8.175 -11.772 -4.323 1.00 89.00 106 ALA A CA 1
ATOM 744 C C . ALA A 1 106 ? 8.084 -12.563 -3.007 1.00 89.00 106 ALA A C 1
ATOM 746 O O . ALA A 1 106 ? 7.273 -12.217 -2.160 1.00 89.00 106 ALA A O 1
ATOM 747 N N . LEU A 1 107 ? 8.885 -13.619 -2.845 1.00 90.69 107 LEU A N 1
ATOM 748 C CA . LEU A 1 107 ? 8.866 -14.504 -1.678 1.00 90.69 107 LEU A CA 1
ATOM 749 C C . LEU A 1 107 ? 10.259 -14.648 -1.044 1.00 90.69 107 LEU A C 1
ATOM 751 O O . LEU A 1 107 ? 10.569 -15.682 -0.459 1.00 90.69 107 LEU A O 1
ATOM 755 N N . GLN A 1 108 ? 11.130 -13.645 -1.182 1.00 86.06 108 GLN A N 1
ATOM 756 C CA . GLN A 1 108 ? 12.415 -13.610 -0.475 1.00 86.06 108 GLN A CA 1
ATOM 757 C C . GLN A 1 108 ? 12.177 -13.774 1.045 1.00 86.06 108 GLN A C 1
ATOM 759 O O . GLN A 1 108 ? 11.279 -13.109 1.563 1.00 86.06 108 GLN A O 1
ATOM 764 N N . PRO A 1 109 ? 12.955 -14.609 1.770 1.00 86.44 109 PRO A N 1
ATOM 765 C CA . PRO A 1 109 ? 14.124 -15.376 1.320 1.00 86.44 109 PRO A CA 1
ATOM 766 C C . PRO A 1 109 ? 13.815 -16.804 0.832 1.00 86.44 109 PRO A C 1
ATOM 768 O O . PRO A 1 109 ? 14.745 -17.520 0.469 1.00 86.44 109 PRO A O 1
ATOM 771 N N . LEU A 1 110 ? 12.546 -17.227 0.809 1.00 87.75 110 LEU A N 1
ATOM 772 C CA . LEU A 1 110 ? 12.137 -18.588 0.428 1.00 87.75 110 LEU A CA 1
ATOM 773 C C . LEU A 1 110 ? 12.516 -18.920 -1.022 1.00 87.75 110 LEU A C 1
ATOM 775 O O . LEU A 1 110 ? 12.919 -20.038 -1.329 1.00 87.75 110 LEU A O 1
ATOM 779 N N . THR A 1 111 ? 12.403 -17.945 -1.926 1.00 86.62 111 THR A N 1
ATOM 780 C CA . THR A 1 111 ? 12.873 -18.071 -3.310 1.00 86.62 111 THR A CA 1
ATOM 781 C C . THR A 1 111 ? 13.364 -16.737 -3.858 1.00 86.62 111 THR A C 1
ATOM 783 O O . THR A 1 111 ? 12.865 -15.672 -3.497 1.00 86.62 111 THR A O 1
ATOM 786 N N . ARG A 1 112 ? 14.331 -16.804 -4.780 1.00 85.25 112 ARG A N 1
ATOM 787 C CA . ARG A 1 112 ? 14.877 -15.648 -5.508 1.00 85.25 112 ARG A CA 1
ATOM 788 C C . ARG A 1 112 ? 14.183 -15.395 -6.853 1.00 85.25 112 ARG A C 1
ATOM 790 O O . ARG A 1 112 ? 14.646 -14.557 -7.627 1.00 85.25 112 ARG A O 1
ATOM 797 N N . ARG A 1 113 ? 13.095 -16.115 -7.165 1.00 88.62 113 ARG A N 1
ATOM 798 C CA . ARG A 1 113 ? 12.350 -15.937 -8.421 1.00 88.62 113 ARG A CA 1
ATOM 799 C C . ARG A 1 113 ? 11.772 -14.524 -8.493 1.00 88.62 113 ARG A C 1
ATOM 801 O O . ARG A 1 113 ? 10.947 -14.142 -7.666 1.00 88.62 113 ARG A O 1
ATOM 808 N N . ARG A 1 114 ? 12.198 -13.766 -9.504 1.00 89.38 114 ARG A N 1
ATOM 809 C CA . ARG A 1 114 ? 11.753 -12.389 -9.721 1.00 89.38 114 ARG A CA 1
ATOM 810 C C . ARG A 1 114 ? 10.394 -12.337 -10.409 1.00 89.38 114 ARG A C 1
ATOM 812 O O . ARG A 1 114 ? 10.129 -13.097 -11.337 1.00 89.38 114 ARG A O 1
ATOM 819 N N . VAL A 1 115 ? 9.573 -11.395 -9.970 1.00 92.06 115 VAL A N 1
ATOM 820 C CA . VAL A 1 115 ? 8.313 -10.998 -10.594 1.00 92.06 115 VAL A CA 1
ATOM 821 C C . VAL A 1 115 ? 8.474 -9.567 -11.091 1.00 92.06 115 VAL A C 1
ATOM 823 O O . VAL A 1 115 ? 9.024 -8.716 -10.389 1.00 92.06 115 VAL A O 1
ATOM 826 N N . LYS A 1 116 ? 8.020 -9.314 -12.318 1.00 93.81 116 LYS A N 1
ATOM 827 C CA . LYS A 1 116 ? 8.024 -7.993 -12.945 1.00 93.81 116 LYS A CA 1
ATOM 828 C C . LYS A 1 116 ? 6.702 -7.785 -13.668 1.00 93.81 116 LYS A C 1
ATOM 830 O O . LYS A 1 116 ? 6.295 -8.640 -14.453 1.00 93.81 116 LYS A O 1
ATOM 835 N N . LEU A 1 117 ? 6.053 -6.657 -13.409 1.00 93.81 117 LEU A N 1
ATOM 836 C CA . LEU A 1 117 ? 4.849 -6.246 -14.116 1.00 93.81 117 LEU A CA 1
ATOM 837 C C . LEU A 1 117 ? 5.247 -5.430 -15.359 1.00 93.81 117 LEU A C 1
ATOM 839 O O . LEU A 1 117 ? 6.198 -4.644 -15.295 1.00 93.81 117 LEU A O 1
ATOM 843 N N . PRO A 1 118 ? 4.548 -5.570 -16.499 1.00 95.25 118 PRO A N 1
ATOM 844 C CA . PRO A 1 118 ? 4.749 -4.676 -17.629 1.00 95.25 118 PRO A CA 1
ATOM 845 C C . PRO A 1 118 ? 4.461 -3.229 -17.218 1.00 95.25 118 PRO A C 1
ATOM 847 O O . PRO A 1 118 ? 3.340 -2.902 -16.831 1.00 95.25 118 PRO A O 1
ATOM 850 N N . ARG A 1 119 ? 5.455 -2.346 -17.358 1.00 92.19 119 ARG A N 1
ATOM 851 C CA . ARG A 1 119 ? 5.336 -0.927 -16.986 1.00 92.19 119 ARG A CA 1
ATOM 852 C C . ARG A 1 119 ? 4.109 -0.246 -17.608 1.00 92.19 119 ARG A C 1
ATOM 854 O O . ARG A 1 119 ? 3.411 0.492 -16.928 1.00 92.19 119 ARG A O 1
ATOM 861 N N . ARG A 1 120 ? 3.790 -0.578 -18.865 1.00 95.62 120 ARG A N 1
ATOM 862 C CA . ARG A 1 120 ? 2.610 -0.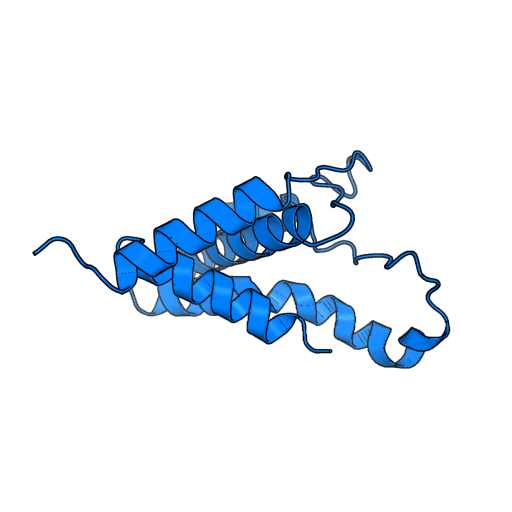052 -19.573 1.00 95.62 120 ARG A CA 1
ATOM 863 C C . ARG A 1 120 ? 1.288 -0.393 -18.884 1.00 95.62 120 ARG A C 1
ATOM 865 O O . ARG A 1 120 ? 0.396 0.441 -18.864 1.00 95.62 120 ARG A O 1
ATOM 872 N N . ALA A 1 121 ? 1.157 -1.596 -18.322 1.00 95.19 121 ALA A N 1
ATOM 873 C CA . ALA A 1 121 ? -0.062 -1.996 -17.618 1.00 95.19 121 ALA A CA 1
ATOM 874 C C . ALA A 1 121 ? -0.261 -1.158 -16.348 1.00 95.19 121 ALA A C 1
ATOM 876 O O . ALA A 1 121 ? -1.369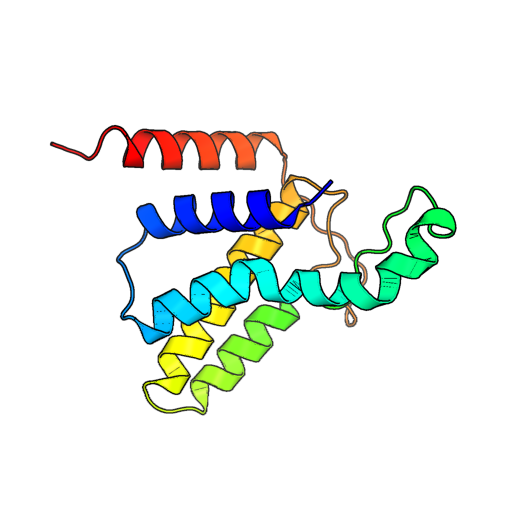 -0.708 -16.070 1.00 95.19 121 ALA A O 1
ATOM 877 N N . TYR A 1 122 ? 0.830 -0.899 -15.622 1.00 95.25 122 TYR A N 1
ATOM 878 C CA . TYR A 1 122 ? 0.829 -0.002 -14.472 1.00 95.25 122 TYR A CA 1
ATOM 879 C C . TYR A 1 122 ? 0.470 1.435 -14.863 1.00 95.25 122 TYR A C 1
ATOM 881 O O . TYR A 1 122 ? -0.409 2.022 -14.242 1.00 95.25 122 TYR A O 1
ATOM 889 N N . ASP A 1 123 ? 1.097 1.981 -15.910 1.00 95.50 123 ASP A N 1
ATOM 890 C CA . ASP A 1 123 ? 0.829 3.354 -16.350 1.00 95.50 123 ASP A CA 1
ATOM 891 C C . ASP A 1 123 ? -0.641 3.529 -16.763 1.00 95.50 123 ASP A C 1
ATOM 893 O O . ASP A 1 123 ? -1.287 4.467 -16.309 1.00 95.50 123 ASP A O 1
ATOM 897 N N . ILE A 1 124 ? -1.200 2.585 -17.536 1.00 97.19 124 ILE A N 1
ATOM 898 C CA . ILE A 1 124 ? -2.623 2.590 -17.913 1.00 97.19 124 ILE A CA 1
ATOM 899 C C . ILE A 1 124 ? -3.513 2.567 -16.668 1.00 97.19 124 ILE A C 1
ATOM 901 O O . ILE A 1 124 ? -4.437 3.371 -16.567 1.00 97.19 124 ILE A O 1
ATOM 905 N N . ALA A 1 125 ? -3.235 1.682 -15.706 1.00 96.06 125 ALA A N 1
ATOM 906 C CA . ALA A 1 125 ? -4.014 1.605 -14.474 1.00 96.06 125 ALA A CA 1
ATOM 907 C C . ALA A 1 125 ? -3.976 2.929 -13.695 1.00 96.06 125 ALA A C 1
ATOM 909 O O . ALA A 1 125 ? -5.023 3.423 -13.285 1.00 96.06 125 ALA A O 1
ATOM 910 N N . MET A 1 126 ? -2.797 3.540 -13.540 1.00 96.25 126 MET A N 1
ATOM 911 C CA . MET A 1 126 ? -2.665 4.831 -12.859 1.00 96.25 126 MET A CA 1
ATOM 912 C C . MET A 1 126 ? -3.391 5.948 -13.613 1.00 96.25 126 MET A C 1
ATOM 914 O O . MET A 1 126 ? -4.078 6.752 -12.991 1.00 96.25 126 MET A O 1
ATOM 918 N N . THR A 1 127 ? -3.319 5.982 -14.946 1.00 96.38 127 THR A N 1
ATOM 919 C CA . THR A 1 127 ? -4.082 6.947 -15.747 1.00 96.38 127 THR A CA 1
ATOM 920 C C . THR A 1 127 ? -5.585 6.788 -15.534 1.00 96.38 127 THR A C 1
ATOM 922 O O . THR A 1 127 ? -6.265 7.781 -15.304 1.00 96.38 127 THR A O 1
ATOM 925 N N . LEU A 1 128 ? -6.112 5.561 -15.551 1.00 96.31 128 LEU A N 1
ATOM 926 C CA . LEU A 1 128 ? -7.541 5.315 -15.333 1.00 96.31 128 LEU A CA 1
ATOM 927 C C . LEU A 1 128 ? -7.995 5.739 -13.929 1.00 96.31 128 LEU A C 1
ATOM 929 O O . LEU A 1 128 ? -9.036 6.379 -13.794 1.00 96.31 128 LEU A O 1
ATOM 933 N N . LEU A 1 129 ? -7.202 5.442 -12.894 1.00 95.50 129 LEU A N 1
ATOM 934 C CA . LEU A 1 129 ? -7.488 5.892 -11.528 1.00 95.50 129 LEU A CA 1
ATOM 935 C C . LEU A 1 129 ? -7.463 7.421 -11.411 1.00 95.50 129 LEU A C 1
ATOM 937 O O . LEU A 1 129 ? -8.296 7.990 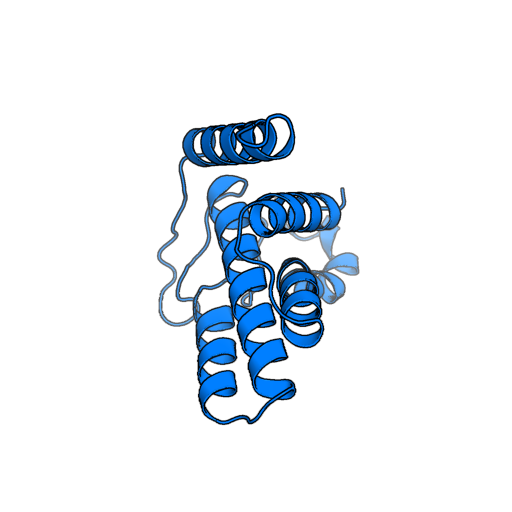-10.711 1.00 95.50 129 LEU A O 1
ATOM 941 N N . ALA A 1 130 ? -6.537 8.092 -12.103 1.00 95.25 130 ALA A N 1
ATOM 942 C CA . ALA A 1 130 ? -6.458 9.552 -12.120 1.00 95.25 130 ALA A CA 1
ATOM 943 C C . ALA A 1 130 ? -7.661 10.172 -12.828 1.00 95.25 130 ALA A C 1
ATOM 945 O O . ALA A 1 130 ? -8.265 11.101 -12.300 1.00 95.25 130 ALA A O 1
ATOM 946 N N . LEU A 1 131 ? -8.054 9.621 -13.977 1.00 95.81 131 LEU A N 1
ATOM 947 C CA . LEU A 1 131 ? -9.241 10.069 -14.699 1.00 95.81 131 LEU A CA 1
ATOM 948 C C . LEU A 1 131 ? -10.503 9.925 -13.848 1.00 95.81 131 LEU A C 1
ATOM 950 O O . LEU A 1 131 ? -11.294 10.858 -13.797 1.00 95.81 131 LEU A O 1
ATOM 954 N N . ARG A 1 132 ? -10.657 8.815 -13.120 1.00 93.88 132 ARG A N 1
ATOM 955 C CA . ARG A 1 132 ? -11.809 8.598 -12.236 1.00 93.88 132 ARG A CA 1
ATOM 956 C C . ARG A 1 132 ? -11.879 9.590 -11.072 1.00 93.88 132 ARG A C 1
ATOM 958 O O . ARG A 1 132 ? -12.967 10.001 -10.693 1.00 93.88 132 ARG A O 1
ATOM 965 N N . VAL A 1 133 ? -10.734 10.000 -10.524 1.00 92.25 133 VAL A N 1
ATOM 966 C CA . VAL A 1 133 ? -10.683 11.037 -9.475 1.00 92.25 133 VAL A CA 1
ATOM 967 C C . VAL A 1 133 ? -11.057 12.413 -10.029 1.00 92.25 133 VAL A C 1
ATOM 969 O O . VAL A 1 133 ? -11.688 13.202 -9.332 1.00 92.25 133 VAL A O 1
ATOM 972 N N . LEU A 1 134 ? -10.668 12.708 -11.272 1.00 91.75 134 LEU A N 1
ATOM 973 C CA . LEU A 1 134 ? -10.927 13.998 -11.919 1.00 91.75 134 LEU A CA 1
ATOM 974 C C . LEU A 1 134 ? -12.334 14.105 -12.527 1.00 91.75 134 LEU A C 1
ATOM 976 O O . LEU A 1 134 ? -12.852 15.212 -12.653 1.00 91.75 134 LEU A O 1
ATOM 980 N N . ALA A 1 135 ? -12.941 12.979 -12.899 1.00 88.69 135 ALA A N 1
ATOM 981 C CA . ALA A 1 135 ? -14.290 12.876 -13.443 1.00 88.69 135 ALA A CA 1
ATOM 982 C C . ALA A 1 135 ? -15.105 11.862 -12.618 1.00 88.69 135 ALA A C 1
ATOM 984 O O . ALA A 1 135 ? -15.368 10.759 -13.104 1.00 88.69 135 ALA A O 1
ATOM 985 N N . PRO A 1 136 ? -15.459 12.191 -11.360 1.00 74.50 136 PRO A N 1
ATOM 986 C CA . PRO A 1 136 ? -16.338 11.337 -10.574 1.00 74.50 136 PRO A CA 1
ATOM 987 C C . PRO A 1 136 ? -17.680 11.207 -11.304 1.00 74.50 136 PRO A C 1
ATOM 989 O O . PRO A 1 136 ? -18.204 12.209 -11.799 1.00 74.50 136 PRO A O 1
ATOM 992 N N . ASP A 1 137 ? -18.201 9.980 -11.406 1.00 71.62 137 ASP A N 1
ATOM 993 C CA . ASP A 1 137 ? -19.516 9.705 -11.995 1.00 71.62 137 ASP A CA 1
ATOM 994 C C . ASP A 1 137 ? -20.543 10.698 -11.406 1.00 71.62 137 ASP A C 1
ATOM 996 O O . ASP A 1 137 ? -20.669 10.801 -10.183 1.00 71.62 137 ASP A O 1
ATOM 1000 N N . SER A 1 138 ? -21.163 11.502 -12.280 1.00 55.66 138 SER A N 1
ATOM 1001 C CA . SER A 1 138 ? -22.073 12.610 -11.934 1.00 55.66 138 SER A CA 1
ATOM 1002 C C . SER A 1 138 ? -23.411 12.130 -11.389 1.00 55.66 138 SER A C 1
ATOM 1004 O O . SER A 1 138 ? -23.910 11.100 -11.897 1.00 55.66 138 SER A O 1
#

Sequence (138 aa):
MADEPAHLATAVLVLANLPGGGPAWSAGYAAGAVAVDTDHLPLIPRRHKLGTSDPRPAAHTLLTPAGVATAAAFTRPPARELLLGLAAGTCVHFVRDIATGTGLAALQPLTRRRVKLPRRAYDIAMTLLALRVLAPDS

Secondary structure (DSSP, 8-state):
--SHHHHHHHHHHHHTTS-PPPHHHHHHHHHHHHGGGGGGGGGGGGGGGS-SS----TTSSTHHHHHHHHHHHT--TTHHHHHHHHHHHHHHHHHHHHHHSS-EETTTTT---EE---HHHHHHHHHHHHHHHHS---